Protein AF-A0A660UGT4-F1 (afdb_monomer)

Nearest PDB structures (foldseek):
  7q15-assembly1_A  TM=5.108E-01  e=1.226E-02  Homo sapiens
  2y23-assembly1_A  TM=2.822E-01  e=1.517E-02  Homo sapiens
  5vkj-assembly1_A  TM=3.930E-01  e=9.779E-02  Homo sapiens
  5vl3-assembly4_T  TM=3.510E-01  e=3.327E-01  Homo sapiens
  6bcs-assembly1_A  TM=3.373E-01  e=1.132E+00  Homo sapiens

Foldseek 3Di:
DKKAKDFADKWKKKFFADVPDTPDIDTFDADPVGSMTDDDDDDDPDDTPDMDMDIDGDPPTGDDMDMDDDDDPDDPFAWDWDWAADPVDRQKIKIKIFTPDQPQPWWKFKFKDFQNHTPDGRHTWDADPNRRMTMDIDGHDPPDDQQRMKMFIDTPRDTRDIDGRDD

Radius of gyration: 21.97 Å; Cα contacts (8 Å, |Δi|>4): 340; chains: 1; bounding box: 47×37×64 Å

Secondary structure (DSSP, 8-state):
-EEEEESS-EEEEEEEEETTEEEEEEEEPBPTTT-EEE-----SS---SEEEEEEEE-TTS-S--EEEEE---SS---EEEEEEE-SS-TTEEEEEEEESS--TT---EEEEEETTEEEEEEEEPEEETTTTEEEEEEE--TTS-GGGEEEEEEETTEEEEEEE---

Structure (mmCIF, N/CA/C/O backbone):
data_AF-A0A660UGT4-F1
#
_entry.id   AF-A0A660UGT4-F1
#
loop_
_atom_site.group_PDB
_atom_site.id
_atom_site.type_symbol
_atom_site.label_atom_id
_atom_site.label_alt_id
_atom_site.label_comp_id
_atom_site.label_asym_id
_atom_site.label_entity_id
_atom_site.label_seq_id
_atom_site.pdbx_PDB_ins_code
_atom_site.Cartn_x
_atom_site.Cartn_y
_atom_site.Cartn_z
_atom_site.occupancy
_atom_site.B_iso_or_equiv
_atom_site.auth_seq_id
_atom_site.auth_comp_id
_atom_site.auth_asym_id
_atom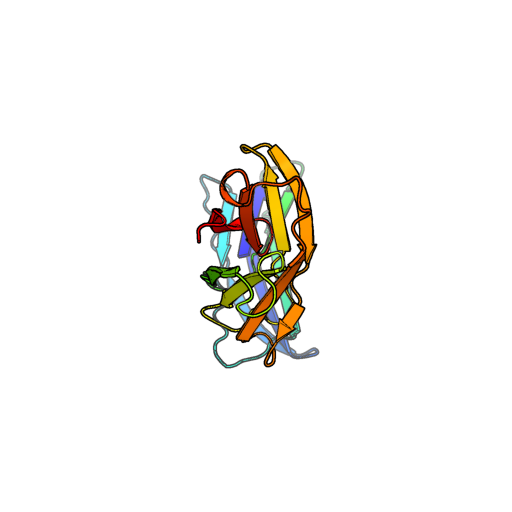_site.auth_atom_id
_atom_site.pdbx_PDB_model_num
ATOM 1 N N . MET A 1 1 ? -6.227 1.771 13.442 1.00 76.19 1 MET A N 1
ATOM 2 C CA . MET A 1 1 ? -6.694 3.141 13.758 1.00 76.19 1 MET A CA 1
ATOM 3 C C . MET A 1 1 ? -5.931 3.663 14.969 1.00 76.19 1 MET A C 1
ATOM 5 O O . MET A 1 1 ? -5.644 2.876 15.869 1.00 76.19 1 MET A O 1
ATOM 9 N N . TRP A 1 2 ? -5.589 4.949 14.995 1.00 82.31 2 TRP A N 1
ATOM 10 C CA . TRP A 1 2 ? -4.985 5.626 16.141 1.00 82.31 2 TRP A CA 1
ATOM 11 C C . TRP A 1 2 ? -5.746 6.904 16.500 1.00 82.31 2 TRP A C 1
ATOM 13 O O . TRP A 1 2 ? -6.346 7.558 15.646 1.00 82.31 2 TRP A O 1
ATOM 23 N N . VAL A 1 3 ? -5.732 7.228 17.788 1.00 83.31 3 VAL A N 1
ATOM 24 C CA . VAL A 1 3 ? -6.349 8.422 18.363 1.00 83.31 3 VAL A CA 1
ATOM 25 C C . VAL A 1 3 ? -5.287 9.130 19.186 1.00 83.31 3 VAL A C 1
ATOM 27 O O . VAL A 1 3 ? -4.641 8.502 20.017 1.00 83.31 3 VAL A O 1
ATOM 30 N N . GLU A 1 4 ? -5.089 10.416 18.940 1.00 87.06 4 GLU A N 1
ATOM 31 C CA . GLU A 1 4 ? -4.234 11.284 19.747 1.00 87.06 4 GLU A CA 1
ATOM 32 C C . GLU A 1 4 ? -5.130 12.247 20.524 1.00 87.06 4 GLU A C 1
ATOM 34 O O . GLU A 1 4 ? -5.957 12.936 19.928 1.00 87.06 4 GLU A O 1
ATOM 39 N N . CYS A 1 5 ? -4.974 12.296 21.841 1.00 83.81 5 CYS A N 1
ATOM 40 C CA . CYS A 1 5 ? -5.714 13.151 22.757 1.00 83.81 5 CYS A CA 1
ATOM 41 C C . CYS A 1 5 ? -4.742 14.102 23.461 1.00 83.81 5 CYS A C 1
ATOM 43 O O . CYS A 1 5 ? -3.697 13.685 23.955 1.00 83.81 5 CYS A O 1
ATOM 45 N N . ARG A 1 6 ? -5.094 15.388 23.536 1.00 83.00 6 ARG A N 1
ATOM 46 C CA . ARG A 1 6 ? -4.320 16.411 24.252 1.00 83.00 6 ARG A CA 1
ATOM 47 C C . ARG A 1 6 ? -5.215 17.193 25.201 1.00 83.00 6 ARG A C 1
ATOM 49 O O . ARG A 1 6 ? -6.366 17.477 24.876 1.00 83.00 6 ARG A O 1
ATOM 56 N N . GLY A 1 7 ? -4.650 17.611 26.333 1.00 72.81 7 GLY A N 1
ATOM 57 C CA . GLY A 1 7 ? -5.326 18.507 27.273 1.00 72.81 7 GLY A CA 1
ATOM 58 C C . GLY A 1 7 ? -6.349 17.818 28.180 1.00 72.81 7 GLY A C 1
ATOM 59 O O . GLY A 1 7 ? -7.427 18.365 28.387 1.00 72.81 7 GLY A O 1
ATOM 60 N N . GLY A 1 8 ? -6.033 16.637 28.722 1.00 73.25 8 GLY A N 1
ATOM 61 C CA . GLY A 1 8 ? -6.830 15.985 29.769 1.00 73.25 8 GLY A CA 1
ATOM 62 C C . GLY A 1 8 ? -6.763 14.459 29.737 1.00 73.25 8 GLY A C 1
ATOM 63 O O . GLY A 1 8 ? -6.286 13.875 28.766 1.00 73.25 8 GLY A O 1
ATOM 64 N N . GLU A 1 9 ? -7.266 13.820 30.797 1.00 80.44 9 GLU A N 1
ATOM 65 C CA . GLU A 1 9 ? -7.534 12.378 30.793 1.00 80.44 9 GLU A CA 1
ATOM 66 C C . GLU A 1 9 ? -8.730 12.099 29.879 1.00 80.44 9 GLU A C 1
ATOM 68 O O . GLU A 1 9 ? -9.819 12.647 30.089 1.00 80.44 9 GLU A O 1
ATOM 73 N N . ALA A 1 10 ? -8.506 11.272 28.858 1.00 85.00 10 ALA A N 1
ATOM 74 C CA . ALA A 1 10 ? -9.514 10.903 27.877 1.00 85.00 10 ALA A CA 1
ATOM 75 C C . ALA A 1 10 ? -9.944 9.438 28.060 1.00 85.00 10 ALA A C 1
ATOM 77 O O . ALA A 1 10 ? -9.097 8.546 28.045 1.00 85.00 10 ALA A O 1
ATOM 78 N N . ASP A 1 11 ? -11.252 9.191 28.175 1.00 89.38 11 ASP A N 1
ATOM 79 C CA . ASP A 1 11 ? -11.848 7.876 27.909 1.00 89.38 11 ASP A CA 1
ATOM 80 C C . ASP A 1 11 ? -12.271 7.847 26.441 1.00 89.38 11 ASP A C 1
ATOM 82 O O . ASP A 1 11 ? -13.082 8.665 26.001 1.00 89.38 11 ASP A O 1
ATOM 86 N N . VAL A 1 12 ? -11.700 6.933 25.662 1.00 91.31 12 VAL A N 1
ATOM 87 C CA . VAL A 1 12 ? -11.975 6.832 24.230 1.00 91.31 12 VAL A CA 1
ATOM 88 C C . VAL A 1 12 ? -12.659 5.508 23.942 1.00 91.31 12 VAL A C 1
ATOM 90 O O . VAL A 1 12 ? -12.108 4.433 24.180 1.00 91.31 12 VAL A O 1
ATOM 93 N N . ARG A 1 13 ? -13.863 5.588 23.375 1.00 92.25 13 ARG A N 1
ATOM 94 C CA . ARG A 1 13 ? -14.646 4.426 22.948 1.00 92.25 13 ARG A CA 1
ATOM 95 C C . ARG A 1 13 ? -14.726 4.345 21.434 1.00 92.25 13 ARG A C 1
ATOM 97 O O . ARG A 1 13 ? -14.646 5.354 20.737 1.00 92.25 13 ARG A O 1
ATOM 104 N N . ILE A 1 14 ? -14.919 3.135 20.928 1.00 90.56 14 ILE A N 1
ATOM 105 C CA . ILE A 1 14 ? -15.273 2.885 19.536 1.00 90.56 14 ILE A CA 1
ATOM 106 C C . ILE A 1 14 ? -16.526 2.022 19.466 1.00 90.56 14 ILE A C 1
ATOM 108 O O . ILE A 1 14 ? -16.591 0.979 20.110 1.00 90.56 14 ILE A O 1
ATOM 112 N N . ALA A 1 15 ? -17.500 2.450 18.668 1.00 90.25 15 ALA A N 1
ATOM 113 C CA . ALA A 1 15 ? -18.680 1.668 18.329 1.00 90.25 15 ALA A CA 1
ATOM 114 C C . ALA A 1 15 ? -18.640 1.259 16.853 1.00 90.25 15 ALA A C 1
ATOM 116 O O . ALA A 1 15 ? -18.332 2.079 15.986 1.00 90.25 15 ALA A O 1
ATOM 117 N N . LEU A 1 16 ? -18.952 -0.005 16.579 1.00 88.62 16 LEU A N 1
ATOM 118 C CA . LEU A 1 16 ? -19.127 -0.548 15.235 1.00 88.62 16 LEU A CA 1
ATOM 119 C C . LEU A 1 16 ? -20.615 -0.705 14.953 1.00 88.62 16 LEU A C 1
ATOM 121 O O . LEU A 1 16 ? -21.354 -1.193 15.809 1.00 88.62 16 LEU A O 1
ATOM 125 N N . PHE A 1 17 ? -21.032 -0.314 13.755 1.00 87.44 17 PHE A N 1
ATOM 126 C CA . PHE A 1 17 ? -22.425 -0.335 13.331 1.00 87.44 17 PHE A CA 1
ATOM 127 C C . PHE A 1 17 ? -22.633 -1.246 12.126 1.00 87.44 17 PHE A C 1
ATOM 129 O O . PHE A 1 17 ? -21.779 -1.307 11.235 1.00 87.44 17 PHE A O 1
ATOM 136 N N . ARG A 1 18 ? -23.801 -1.890 12.096 1.00 85.62 18 ARG A N 1
ATOM 137 C CA . ARG A 1 18 ? -24.389 -2.508 10.908 1.00 85.62 18 ARG A CA 1
ATOM 138 C C . ARG A 1 18 ? -25.778 -1.903 10.698 1.00 85.62 18 ARG A C 1
ATOM 140 O O . ARG A 1 18 ? -26.665 -2.088 11.527 1.00 85.62 18 ARG A O 1
ATOM 147 N N . GLY A 1 19 ? -25.945 -1.112 9.646 1.00 86.19 19 GLY A N 1
ATOM 148 C CA . GLY A 1 19 ? -27.065 -0.189 9.501 1.00 86.19 19 GLY A CA 1
ATOM 149 C C . GLY A 1 19 ? -27.143 0.766 10.695 1.00 86.19 19 GLY A C 1
ATOM 150 O O . GLY A 1 19 ? -26.202 1.510 10.987 1.00 86.19 19 GLY A O 1
ATOM 151 N N . GLU A 1 20 ? -28.269 0.731 11.404 1.00 90.00 20 GLU A N 1
ATOM 152 C CA . GLU A 1 20 ? -28.493 1.525 12.619 1.00 90.00 20 GLU A CA 1
ATOM 153 C C . GLU A 1 20 ? -28.148 0.774 13.914 1.00 90.00 20 GLU A C 1
ATOM 155 O O . GLU A 1 20 ? -28.090 1.382 14.982 1.00 90.00 20 GLU A O 1
ATOM 160 N N . GLU A 1 21 ? -27.869 -0.528 13.835 1.00 90.88 21 GLU A N 1
ATOM 161 C CA . GLU A 1 21 ? -27.591 -1.359 15.002 1.00 90.88 21 GLU A CA 1
ATOM 162 C C . GLU A 1 21 ? -26.120 -1.259 15.424 1.00 90.88 21 GLU A C 1
ATOM 164 O O . GLU A 1 21 ? -25.205 -1.336 14.599 1.00 90.88 21 GLU A O 1
ATOM 169 N N . VAL A 1 22 ? -25.882 -1.123 16.731 1.00 89.81 22 VAL A N 1
ATOM 170 C CA . VAL A 1 22 ? -24.540 -1.210 17.317 1.00 89.81 22 VAL A CA 1
ATOM 171 C C . VAL A 1 22 ? -24.184 -2.679 17.515 1.00 89.81 22 VAL A C 1
ATOM 173 O O . VAL A 1 22 ? -24.736 -3.342 18.387 1.00 89.81 22 VAL A O 1
ATOM 176 N N . VAL A 1 23 ? -23.216 -3.177 16.748 1.00 88.94 23 VAL A N 1
ATOM 177 C CA . VAL A 1 23 ? -22.795 -4.587 16.804 1.00 88.94 23 VAL A CA 1
ATOM 178 C C . VAL A 1 23 ? -21.628 -4.831 17.760 1.00 88.94 23 VAL A C 1
ATOM 180 O O . VAL A 1 23 ? -21.376 -5.964 18.159 1.00 88.94 23 VAL A O 1
ATOM 183 N N . SER A 1 24 ? -20.880 -3.786 18.123 1.00 86.75 24 SER A N 1
ATOM 184 C CA . SER A 1 24 ? -19.770 -3.892 19.073 1.00 86.75 24 SER A CA 1
ATOM 185 C C . SER A 1 24 ? -19.417 -2.533 19.658 1.00 86.75 24 SER A C 1
ATOM 187 O O . SER A 1 24 ? -19.369 -1.540 18.934 1.00 86.75 24 SER A O 1
ATOM 189 N N . VAL A 1 25 ? -19.067 -2.506 20.945 1.00 88.81 25 VAL A N 1
ATOM 190 C CA . VAL A 1 25 ? -18.474 -1.342 21.616 1.00 88.81 25 VAL A CA 1
ATOM 191 C C . VAL A 1 25 ? -17.184 -1.770 22.305 1.00 88.81 25 VAL A C 1
ATOM 193 O O . VAL A 1 25 ? -17.166 -2.743 23.054 1.00 88.81 25 VAL A O 1
ATOM 196 N N . GLY A 1 26 ? -16.102 -1.042 22.048 1.00 88.62 26 GLY A N 1
ATOM 197 C CA . GLY A 1 26 ? -14.786 -1.290 22.626 1.00 88.62 26 GLY A CA 1
ATOM 198 C C . GLY A 1 26 ? -14.157 -0.028 23.204 1.00 88.62 26 GLY A C 1
ATOM 199 O O . GLY A 1 26 ? -14.580 1.093 22.916 1.00 88.62 26 GLY A O 1
ATOM 200 N N . SER A 1 27 ? -13.120 -0.222 24.011 1.00 90.19 27 SER A N 1
ATOM 201 C CA . SER A 1 27 ? -12.308 0.860 24.573 1.00 90.19 27 SER A CA 1
ATOM 202 C C . SER A 1 27 ? -10.980 0.967 23.830 1.00 90.19 27 SER A C 1
ATOM 204 O O . SER A 1 27 ? -10.378 -0.051 23.487 1.00 90.19 27 SER A O 1
ATOM 206 N N . ILE A 1 28 ? -10.505 2.192 23.608 1.00 88.62 28 ILE A N 1
ATOM 207 C CA . ILE A 1 28 ? -9.168 2.472 23.084 1.00 88.62 28 ILE A CA 1
ATOM 208 C C . ILE A 1 28 ? -8.320 2.980 24.253 1.00 88.62 28 ILE A C 1
ATOM 210 O O . ILE A 1 28 ? -8.523 4.113 24.689 1.00 88.62 28 ILE A O 1
ATOM 214 N N . PRO A 1 29 ? -7.384 2.173 24.783 1.00 87.75 29 PRO A N 1
ATOM 215 C CA . PRO A 1 29 ? -6.523 2.626 25.865 1.00 87.75 29 PRO A CA 1
ATOM 216 C C . PRO A 1 29 ? -5.617 3.754 25.363 1.00 87.75 29 PRO A C 1
ATOM 218 O O . PRO A 1 29 ? -4.932 3.600 24.348 1.00 87.75 29 PRO A O 1
ATOM 221 N N . ILE A 1 30 ? -5.626 4.886 26.069 1.00 86.31 30 ILE A N 1
ATOM 222 C CA . ILE A 1 30 ? -4.773 6.041 25.780 1.00 86.31 30 ILE A CA 1
ATOM 223 C C . ILE A 1 30 ? -3.530 5.974 26.664 1.00 86.31 30 ILE A C 1
ATOM 225 O O . ILE A 1 30 ? -3.635 5.831 27.881 1.00 86.31 30 ILE A O 1
ATOM 229 N N . SER A 1 31 ? -2.347 6.093 26.061 1.00 82.25 31 SER A N 1
ATOM 230 C CA . SER A 1 31 ? -1.100 6.241 26.813 1.00 82.25 31 SER A CA 1
ATOM 231 C C . SER A 1 31 ? -1.121 7.566 27.589 1.00 82.25 31 SER A C 1
ATOM 233 O O . SER A 1 31 ? -1.257 8.618 26.961 1.00 82.25 31 SER A O 1
ATOM 235 N N . PRO A 1 32 ? -0.942 7.556 28.923 1.00 77.31 32 PRO A N 1
ATOM 236 C CA . PRO A 1 32 ? -0.876 8.785 29.712 1.00 77.31 32 PRO A CA 1
ATOM 237 C C . PRO A 1 32 ? 0.369 9.627 29.388 1.00 77.31 32 PRO A C 1
ATOM 239 O O . PRO A 1 32 ? 0.335 10.844 29.531 1.00 77.31 32 PRO A O 1
ATOM 242 N N . GLU A 1 33 ? 1.452 8.998 28.920 1.00 77.81 33 GLU A N 1
ATOM 243 C CA . GLU A 1 33 ? 2.708 9.671 28.563 1.00 77.81 33 GLU A CA 1
ATOM 244 C C . GLU A 1 33 ? 2.626 10.403 27.219 1.00 77.81 33 GLU A C 1
ATOM 246 O O . GLU A 1 33 ? 3.118 11.519 27.083 1.00 77.81 33 GLU A O 1
ATOM 251 N N . THR A 1 34 ? 2.010 9.775 26.212 1.00 80.75 34 THR A N 1
ATOM 252 C CA . THR A 1 34 ? 2.007 10.298 24.832 1.00 80.75 34 THR A CA 1
ATOM 253 C C . THR A 1 34 ? 0.664 10.877 24.400 1.00 80.75 34 THR A C 1
ATOM 255 O O . THR A 1 34 ? 0.593 11.559 23.381 1.00 80.75 34 THR A O 1
ATOM 258 N N . GLY A 1 35 ? -0.416 10.584 25.127 1.00 83.00 35 GLY A N 1
ATOM 259 C CA . GLY A 1 35 ? -1.780 10.905 24.711 1.00 83.00 35 GLY A CA 1
ATOM 260 C C . GLY A 1 35 ? -2.275 10.067 23.528 1.00 83.00 35 GLY A C 1
ATOM 261 O O . GLY A 1 35 ? -3.336 10.358 22.983 1.00 83.00 35 GLY A O 1
ATOM 262 N N . VAL A 1 36 ? -1.536 9.035 23.102 1.00 83.19 36 VAL A N 1
ATOM 263 C CA . VAL A 1 36 ? -1.873 8.222 21.926 1.00 83.19 36 VAL A CA 1
ATOM 264 C C . VAL A 1 36 ? -2.479 6.883 22.338 1.00 83.19 36 VAL A C 1
ATOM 266 O O . VAL A 1 36 ? -1.932 6.169 23.177 1.00 83.19 36 VAL A O 1
ATOM 269 N N . GLY A 1 37 ? -3.584 6.511 21.698 1.00 83.44 37 GLY A N 1
ATOM 270 C CA . GLY A 1 37 ? -4.186 5.185 21.768 1.00 83.44 37 GLY A CA 1
ATOM 271 C C . GLY A 1 37 ? -4.300 4.531 20.401 1.00 83.44 37 GLY A C 1
ATOM 272 O O . GLY A 1 37 ? -4.412 5.197 19.367 1.00 83.44 37 GLY A O 1
ATOM 273 N N . ARG A 1 38 ? -4.262 3.199 20.381 1.00 82.00 38 ARG A N 1
ATOM 274 C CA . ARG A 1 38 ? -4.348 2.403 19.153 1.00 82.00 38 ARG A CA 1
ATOM 275 C C . ARG A 1 38 ? -5.398 1.318 19.306 1.00 82.00 38 ARG A C 1
ATOM 277 O O . ARG A 1 38 ? -5.466 0.653 20.333 1.00 82.00 38 ARG A O 1
ATOM 284 N N . ALA A 1 39 ? -6.181 1.125 18.251 1.00 77.56 39 ALA A N 1
ATOM 285 C CA . ALA A 1 39 ? -7.132 0.032 18.153 1.00 77.56 39 ALA A CA 1
ATOM 286 C C . ALA A 1 39 ? -7.028 -0.641 16.785 1.00 77.56 39 ALA A C 1
ATOM 288 O O . ALA A 1 39 ? -6.953 0.014 15.734 1.00 77.56 39 ALA A O 1
ATOM 289 N N . VAL A 1 40 ? -7.034 -1.971 16.826 1.00 71.69 40 VAL A N 1
ATOM 290 C CA . VAL A 1 40 ? -7.137 -2.829 15.650 1.00 71.69 40 VAL A CA 1
ATOM 291 C C . VAL A 1 40 ? -8.560 -3.357 15.610 1.00 71.69 40 VAL A C 1
ATOM 293 O O . VAL A 1 40 ? -8.980 -4.089 16.503 1.00 71.69 40 VAL A O 1
ATOM 296 N N . LEU A 1 41 ? -9.296 -2.977 14.572 1.00 70.62 41 LEU A N 1
ATOM 297 C CA . LEU A 1 41 ? -10.616 -3.528 14.306 1.00 70.62 41 LEU A CA 1
ATOM 298 C C . LEU A 1 41 ? -10.427 -4.873 13.613 1.00 70.62 41 LEU A C 1
ATOM 300 O O . LEU A 1 41 ? -10.132 -4.935 12.423 1.00 70.62 41 LEU A O 1
ATOM 304 N N . ARG A 1 42 ? -10.511 -5.954 14.390 1.00 57.03 42 ARG A N 1
ATOM 305 C CA . ARG A 1 42 ? -10.411 -7.320 13.875 1.00 57.03 42 ARG A CA 1
ATOM 306 C C . ARG A 1 42 ? -11.793 -7.757 13.395 1.00 57.03 42 ARG A C 1
ATOM 308 O O . ARG A 1 42 ? -12.602 -8.199 14.199 1.00 57.03 42 ARG A O 1
ATOM 315 N N . GLY A 1 43 ? -12.057 -7.605 12.103 1.00 54.53 43 GLY A N 1
ATOM 316 C CA . GLY A 1 43 ? -13.259 -8.123 11.450 1.00 54.53 43 GLY A CA 1
ATOM 317 C C . GLY A 1 43 ? -12.874 -9.099 10.348 1.00 54.53 43 GLY A C 1
ATOM 318 O O . GLY A 1 43 ? -12.840 -8.719 9.184 1.00 54.53 43 GLY A O 1
ATOM 319 N N . PHE A 1 44 ? -12.530 -10.341 10.697 1.00 40.47 44 PHE A N 1
ATOM 320 C CA . PHE A 1 44 ? -12.474 -11.406 9.694 1.00 40.47 44 PHE A CA 1
ATOM 321 C C . PHE A 1 44 ? -13.870 -12.027 9.601 1.00 40.47 44 PHE A C 1
ATOM 323 O O . PHE A 1 44 ? -14.346 -12.605 10.574 1.00 40.47 44 PHE A O 1
ATOM 330 N N . GLY A 1 45 ? -14.536 -11.873 8.453 1.00 46.06 45 GLY A N 1
ATOM 331 C CA . GLY A 1 45 ? -15.844 -12.485 8.184 1.00 46.06 45 GLY A CA 1
ATOM 332 C C . GLY A 1 45 ? -17.081 -11.684 8.613 1.00 46.06 45 GLY A C 1
ATOM 333 O O . GLY A 1 45 ? -18.189 -12.202 8.503 1.00 46.06 45 GLY A O 1
ATOM 334 N N . SER A 1 46 ? -16.936 -10.438 9.071 1.00 55.28 46 SER A N 1
ATOM 335 C CA . SER A 1 46 ? -18.067 -9.570 9.422 1.00 55.28 46 SER A CA 1
ATOM 336 C C . SER A 1 46 ? -17.912 -8.177 8.816 1.00 55.28 46 SER A C 1
ATOM 338 O O . SER A 1 46 ? -17.044 -7.403 9.214 1.00 55.28 46 SER A O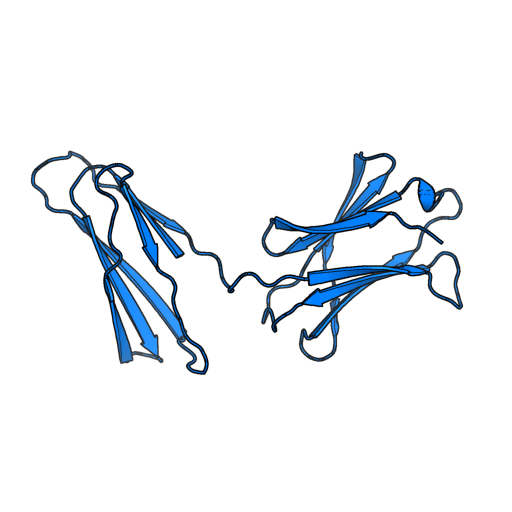 1
ATOM 340 N N . GLU A 1 47 ? -18.784 -7.856 7.858 1.00 63.97 47 GLU A N 1
ATOM 341 C CA . GLU A 1 47 ? -18.926 -6.500 7.329 1.00 63.97 47 GLU A CA 1
ATOM 342 C C . GLU A 1 47 ? -19.543 -5.592 8.405 1.00 63.97 47 GLU A C 1
ATOM 344 O O . GLU A 1 47 ? -20.512 -5.960 9.091 1.00 63.97 47 GLU A O 1
ATOM 349 N N . VAL A 1 48 ? -18.921 -4.424 8.577 1.00 74.69 48 VAL A N 1
ATOM 350 C CA . VAL A 1 48 ? -19.383 -3.313 9.412 1.00 74.69 48 VAL A CA 1
ATOM 351 C C . VAL A 1 48 ? -19.450 -2.075 8.528 1.00 74.69 48 VAL A C 1
ATOM 353 O O . VAL A 1 48 ? -18.495 -1.774 7.816 1.00 74.69 48 VAL A O 1
ATOM 356 N N . ASP A 1 49 ? -20.566 -1.356 8.577 1.00 76.94 49 ASP A N 1
ATOM 357 C CA . ASP A 1 49 ? -20.816 -0.222 7.679 1.00 76.94 49 ASP A CA 1
ATOM 358 C C . ASP A 1 49 ? -20.115 1.048 8.163 1.00 76.94 49 ASP A C 1
ATOM 360 O O . ASP A 1 49 ? -19.749 1.929 7.385 1.00 76.94 49 ASP A O 1
ATOM 364 N N . ARG A 1 50 ? -19.948 1.171 9.485 1.00 83.12 50 ARG A N 1
ATOM 365 C CA . ARG A 1 50 ? -19.435 2.386 10.119 1.00 83.12 50 ARG A CA 1
ATOM 366 C C . ARG A 1 50 ? -18.743 2.083 11.441 1.00 83.12 50 ARG A C 1
ATOM 368 O O . ARG A 1 50 ? -19.244 1.319 12.262 1.00 83.12 50 ARG A O 1
ATOM 375 N N . ALA A 1 51 ? -17.627 2.766 11.677 1.00 84.94 51 ALA A N 1
ATOM 376 C CA . ALA A 1 51 ? -16.959 2.841 12.970 1.00 84.94 51 ALA A CA 1
ATOM 377 C C . ALA A 1 51 ? -17.005 4.284 13.490 1.00 84.94 51 ALA A C 1
ATOM 379 O O . ALA A 1 51 ? -16.606 5.209 12.784 1.00 84.94 51 ALA A O 1
ATOM 380 N N . VAL A 1 52 ? -17.481 4.485 14.719 1.00 88.12 52 VAL A N 1
ATOM 381 C CA . VAL A 1 52 ? -17.567 5.803 15.365 1.00 88.12 52 VAL A CA 1
ATOM 382 C C . VAL A 1 52 ? -16.630 5.832 16.564 1.00 88.12 52 VAL A C 1
ATOM 384 O O . VAL A 1 52 ? -16.776 5.029 17.484 1.00 88.12 52 VAL A O 1
ATOM 387 N N . VAL A 1 53 ? -15.674 6.761 16.556 1.00 89.62 53 VAL A N 1
ATOM 388 C CA . VAL A 1 53 ? -14.764 7.014 17.681 1.00 89.62 53 VAL A CA 1
ATOM 389 C C . VAL A 1 53 ? -15.334 8.136 18.539 1.00 89.62 53 VAL A C 1
ATOM 391 O O . VAL A 1 53 ? -15.675 9.195 18.022 1.00 89.62 53 VAL A O 1
ATOM 394 N N . MET A 1 54 ? -15.417 7.906 19.847 1.00 91.38 54 MET A N 1
ATOM 395 C CA . MET A 1 54 ? -16.033 8.807 20.820 1.00 91.38 54 MET A CA 1
ATOM 396 C C . MET A 1 54 ? -15.033 9.121 21.939 1.00 91.38 54 MET A C 1
ATOM 398 O O . MET A 1 54 ? -14.937 8.361 22.906 1.00 91.38 54 MET A O 1
ATOM 402 N N . PRO A 1 55 ? -14.252 10.205 21.812 1.00 88.31 55 PRO A N 1
ATOM 403 C CA . PRO A 1 55 ? -13.402 10.701 22.886 1.00 88.31 55 PRO A CA 1
ATOM 404 C C . PRO A 1 55 ? -14.232 11.480 23.911 1.00 88.31 55 PRO A C 1
ATOM 406 O O . PRO A 1 55 ? -14.970 12.396 23.550 1.00 88.31 55 PRO A O 1
ATOM 409 N N . SER A 1 56 ? -14.073 11.153 25.188 1.00 88.25 56 SER A N 1
ATOM 410 C CA . SER A 1 56 ? -14.665 11.860 26.323 1.00 88.25 56 SER A CA 1
ATOM 411 C C . SER A 1 56 ? -13.556 12.340 27.251 1.00 88.25 56 SER A C 1
ATOM 413 O O . SER A 1 56 ? -12.670 11.567 27.597 1.00 88.25 56 SER A O 1
ATOM 415 N N . PHE A 1 57 ? -13.586 13.609 27.655 1.00 84.75 57 PHE A N 1
ATOM 416 C CA . PHE A 1 57 ? -12.545 14.214 28.489 1.00 84.75 57 PHE A CA 1
ATOM 417 C C . PHE A 1 57 ? -13.086 14.535 29.877 1.00 84.75 57 PHE A C 1
ATOM 419 O O . PHE A 1 57 ? -14.162 15.125 30.005 1.00 84.75 57 PHE A O 1
ATOM 426 N N . SER A 1 58 ? -12.320 14.223 30.923 1.00 73.94 58 SER A N 1
ATOM 427 C CA . SER A 1 58 ? -12.653 14.708 32.262 1.00 73.94 58 SER A CA 1
ATOM 428 C C . SER A 1 58 ? -12.328 16.208 32.358 1.00 73.94 58 SER A C 1
ATOM 430 O O . SER A 1 58 ? -11.214 16.659 32.089 1.00 73.94 58 SER A O 1
ATOM 432 N N . SER A 1 59 ? -13.318 17.024 32.725 1.00 59.94 59 SER A N 1
ATOM 433 C CA . SER A 1 59 ? -13.274 18.499 32.665 1.00 59.94 59 SER A CA 1
ATOM 434 C C . SER A 1 59 ? -12.308 19.171 33.653 1.00 59.94 59 SER A C 1
ATOM 436 O O . SER A 1 59 ? -12.302 20.392 33.787 1.00 59.94 59 SER A O 1
ATOM 438 N N . LYS A 1 60 ? -11.487 18.405 34.380 1.00 60.53 60 LYS A N 1
ATOM 439 C CA . LYS A 1 60 ? -10.827 18.900 35.592 1.00 60.53 60 LYS A CA 1
ATOM 440 C C . LYS A 1 60 ? -9.513 19.653 35.370 1.00 60.53 60 LYS A C 1
ATOM 442 O O . LYS A 1 60 ? -9.049 20.260 36.331 1.00 60.53 60 LYS A O 1
ATOM 447 N N . ARG A 1 61 ? -8.874 19.625 34.187 1.00 55.00 61 ARG A N 1
ATOM 448 C CA . ARG A 1 61 ? -7.458 20.067 34.095 1.00 55.00 61 ARG A CA 1
ATOM 449 C C . ARG A 1 61 ? -6.953 20.763 32.826 1.00 55.00 61 ARG A C 1
ATOM 451 O O . ARG A 1 61 ? -5.749 21.003 32.751 1.00 55.00 61 ARG A O 1
ATOM 458 N N . SER A 1 62 ? -7.769 21.138 31.839 1.00 56.34 62 SER A N 1
ATOM 459 C CA . SER A 1 62 ? -7.196 21.850 30.681 1.00 56.34 62 SER A CA 1
ATOM 460 C C . SER A 1 62 ? -8.172 22.728 29.906 1.00 56.34 62 SER A C 1
ATOM 462 O O . SER A 1 62 ? -9.329 22.345 29.748 1.00 56.34 62 SER A O 1
ATOM 464 N N . PRO A 1 63 ? -7.729 23.898 29.397 1.00 59.69 63 PRO A N 1
ATOM 465 C CA . PRO A 1 63 ? -8.654 24.915 28.903 1.00 59.69 63 PRO A CA 1
ATOM 466 C C . PRO A 1 63 ? -9.344 24.532 27.593 1.00 59.69 63 PRO A C 1
ATOM 468 O O . PRO A 1 63 ? -10.396 25.089 27.294 1.00 59.69 63 PRO A O 1
ATOM 471 N N . ARG A 1 64 ? -8.760 23.623 26.795 1.00 74.44 64 ARG A N 1
ATOM 472 C CA . ARG A 1 64 ? -9.305 23.163 25.507 1.00 74.44 64 ARG A CA 1
ATOM 473 C C . ARG A 1 64 ? -8.792 21.755 25.183 1.00 74.44 64 ARG A C 1
ATOM 475 O O . ARG A 1 64 ? -7.703 21.641 24.617 1.00 74.44 64 ARG A O 1
ATOM 482 N N . PRO A 1 65 ? -9.518 20.686 25.548 1.00 81.38 65 PRO A N 1
ATOM 483 C CA . PRO A 1 65 ? -9.168 19.357 25.076 1.00 81.38 65 PRO A CA 1
ATOM 484 C C . PRO A 1 65 ? -9.268 19.311 23.549 1.00 81.38 65 PRO A C 1
ATOM 486 O O . PRO A 1 65 ? -10.133 19.945 22.943 1.00 81.38 65 PRO A O 1
ATOM 489 N N . SER A 1 66 ? -8.368 18.566 22.920 1.00 84.56 66 SER A N 1
ATOM 490 C CA . SER A 1 66 ? -8.419 18.312 21.481 1.00 84.56 66 SER A CA 1
ATOM 491 C C . SER A 1 66 ? -8.089 16.858 21.202 1.00 84.56 66 SER A C 1
ATOM 493 O O . SER A 1 66 ? -7.378 16.207 21.972 1.00 84.56 66 SER A O 1
ATOM 495 N N . T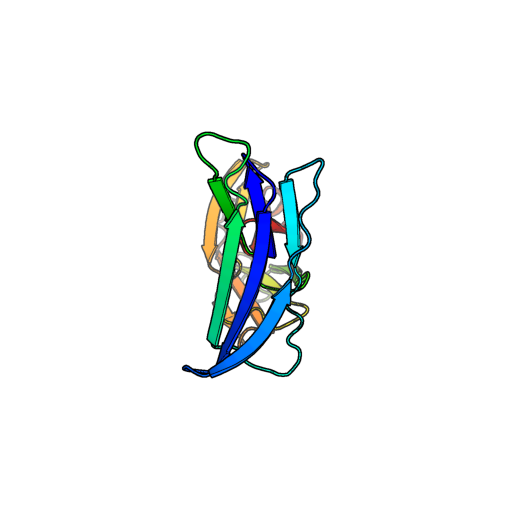YR A 1 67 ? -8.622 16.347 20.099 1.00 87.00 67 TYR A N 1
ATOM 496 C CA . TYR A 1 67 ? -8.297 15.014 19.632 1.00 87.00 67 TYR A CA 1
ATOM 497 C C . TYR A 1 67 ? -8.086 14.996 18.124 1.00 87.00 67 TYR A C 1
ATOM 499 O O . TYR A 1 67 ? -8.643 15.810 17.385 1.00 87.00 67 TYR A O 1
ATOM 507 N N . ARG A 1 68 ? -7.293 14.030 17.671 1.00 86.50 68 ARG A N 1
ATOM 508 C CA . ARG A 1 68 ? -7.116 13.688 16.265 1.00 86.50 68 ARG A CA 1
ATOM 509 C C . ARG A 1 68 ? -7.339 12.195 16.106 1.00 86.50 68 ARG A C 1
ATOM 511 O O . ARG A 1 68 ? -6.680 11.397 16.765 1.00 86.50 68 ARG A O 1
ATOM 518 N N . VAL A 1 69 ? -8.262 11.823 15.225 1.00 81.62 69 VAL A N 1
ATOM 519 C CA . VAL A 1 69 ? -8.452 10.430 14.810 1.00 81.62 69 VAL A CA 1
ATOM 520 C C . VAL A 1 69 ? -7.784 10.244 13.464 1.00 81.62 69 VAL A C 1
ATOM 522 O O . VAL A 1 69 ? -7.889 11.084 12.572 1.00 81.62 69 VAL A O 1
ATOM 525 N N . SER A 1 70 ? -7.094 9.130 13.307 1.00 77.00 70 SER A N 1
ATOM 526 C CA . SER A 1 70 ? -6.542 8.723 12.027 1.00 77.00 70 SER A CA 1
ATOM 527 C C . SER A 1 70 ? -6.664 7.216 11.900 1.00 77.00 70 SER A C 1
ATOM 529 O O . SER A 1 70 ? -6.546 6.460 12.866 1.00 77.00 70 SER A O 1
ATOM 531 N N . TYR A 1 71 ? -6.941 6.753 10.696 1.00 67.06 71 TYR A N 1
ATOM 532 C CA . TYR A 1 71 ? -7.120 5.342 10.426 1.00 67.06 71 TYR A CA 1
ATOM 533 C C . TYR A 1 71 ? -6.253 4.935 9.245 1.00 67.06 71 TYR A C 1
ATOM 535 O O . TYR A 1 71 ? -5.973 5.721 8.348 1.00 67.06 71 TYR A O 1
ATOM 543 N N . ARG A 1 72 ? -5.825 3.677 9.284 1.00 61.91 72 ARG A N 1
ATOM 544 C CA . ARG A 1 72 ? -5.215 2.971 8.166 1.00 61.91 72 ARG A CA 1
ATOM 545 C C . ARG A 1 72 ? -6.075 1.736 7.965 1.00 61.91 72 ARG A C 1
ATOM 547 O O . ARG A 1 72 ? -6.305 1.007 8.936 1.00 61.91 72 ARG A O 1
ATOM 554 N N . PHE A 1 73 ? -6.630 1.593 6.769 1.00 55.03 73 PHE A N 1
ATOM 555 C CA . PHE A 1 73 ? -7.366 0.400 6.375 1.00 55.03 73 PHE A CA 1
ATOM 556 C C . PHE A 1 73 ? -6.373 -0.699 5.983 1.00 55.03 73 PHE A C 1
ATOM 558 O O . PHE A 1 73 ? -5.325 -0.411 5.407 1.00 55.03 73 PHE A O 1
ATOM 565 N N . GLY A 1 74 ? -6.709 -1.942 6.338 1.00 52.91 74 GLY A N 1
ATOM 566 C CA . GLY A 1 74 ? -5.904 -3.134 6.072 1.00 52.91 74 GLY A CA 1
ATOM 567 C C . GLY A 1 74 ? -4.995 -3.548 7.233 1.00 52.91 74 GLY A C 1
ATOM 568 O O . GLY A 1 74 ? -4.386 -2.718 7.910 1.00 52.91 74 GLY A O 1
ATOM 569 N N . GLY A 1 75 ? -4.856 -4.866 7.427 1.00 57.81 75 GLY A N 1
ATOM 570 C CA . GLY A 1 75 ? -3.571 -5.407 7.878 1.00 57.81 75 GLY A CA 1
ATOM 571 C C . GLY A 1 75 ? -2.469 -4.992 6.896 1.00 57.81 75 GLY A C 1
ATOM 572 O O . GLY A 1 75 ? -2.745 -4.329 5.898 1.00 57.81 75 GLY A O 1
ATOM 573 N N . GLU A 1 76 ? -1.218 -5.343 7.160 1.00 64.19 76 GLU A N 1
ATOM 574 C CA . GLU A 1 76 ? -0.138 -5.052 6.216 1.00 64.19 76 GLU A CA 1
ATOM 575 C C . GLU A 1 76 ? -0.382 -5.827 4.906 1.00 64.19 76 GLU A C 1
ATOM 577 O O . GLU A 1 76 ? -0.027 -6.996 4.783 1.00 64.19 76 GLU A O 1
ATOM 582 N N . ILE A 1 77 ? -1.084 -5.205 3.949 1.00 73.81 77 ILE A N 1
ATOM 583 C CA . ILE A 1 77 ? -1.232 -5.723 2.59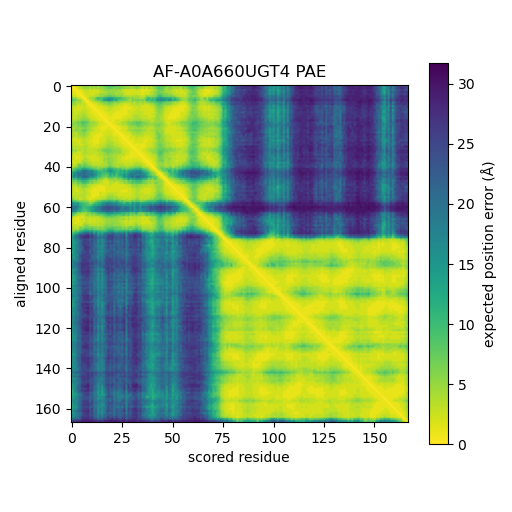1 1.00 73.81 77 ILE A CA 1
ATOM 584 C C . ILE A 1 77 ? 0.120 -5.493 1.935 1.00 73.81 77 ILE A C 1
ATOM 586 O O . ILE A 1 77 ? 0.421 -4.407 1.440 1.00 73.81 77 ILE A O 1
ATOM 590 N N . SER A 1 78 ? 0.957 -6.517 2.004 1.00 86.44 78 SER A N 1
ATOM 591 C CA . SER A 1 78 ? 2.151 -6.607 1.182 1.00 86.44 78 SER A CA 1
ATOM 592 C C . SER A 1 78 ? 1.767 -6.794 -0.283 1.00 86.44 78 SER A C 1
ATOM 594 O O . SER A 1 78 ? 0.727 -7.378 -0.607 1.00 86.44 78 SER A O 1
ATOM 596 N N . PHE A 1 79 ? 2.623 -6.298 -1.168 1.00 92.19 79 PHE A N 1
ATOM 597 C CA . PHE A 1 79 ? 2.492 -6.482 -2.603 1.00 92.19 79 PHE A CA 1
ATOM 598 C C . PHE A 1 79 ? 3.740 -7.176 -3.133 1.00 92.19 79 PHE A C 1
ATOM 600 O O . PHE A 1 79 ? 4.859 -6.754 -2.853 1.00 92.19 79 PHE A O 1
ATOM 607 N N . GLU A 1 80 ? 3.545 -8.205 -3.946 1.00 96.50 80 GLU A N 1
ATOM 608 C CA . GLU A 1 80 ? 4.577 -8.652 -4.874 1.00 96.50 80 GLU A CA 1
ATOM 609 C C . GLU A 1 80 ? 4.485 -7.785 -6.128 1.00 96.50 80 GLU A C 1
ATOM 611 O O . GLU A 1 80 ? 3.413 -7.644 -6.721 1.00 96.50 80 GLU A O 1
ATOM 616 N N . THR A 1 81 ? 5.593 -7.157 -6.512 1.00 97.12 81 THR A N 1
ATOM 617 C CA . THR A 1 81 ? 5.621 -6.182 -7.606 1.00 97.12 81 THR A CA 1
ATOM 618 C C . THR A 1 81 ? 6.733 -6.505 -8.592 1.00 97.12 81 THR A C 1
ATOM 620 O O . THR A 1 81 ? 7.790 -7.003 -8.208 1.00 97.12 81 THR A O 1
ATOM 623 N N . ALA A 1 82 ? 6.492 -6.238 -9.874 1.00 96.44 82 ALA A N 1
ATOM 624 C CA . ALA A 1 82 ? 7.485 -6.416 -10.928 1.00 96.44 82 ALA A CA 1
ATOM 625 C C . ALA A 1 82 ? 7.191 -5.494 -12.115 1.00 96.44 82 ALA A C 1
ATOM 627 O O . ALA A 1 82 ? 6.034 -5.169 -12.377 1.00 96.44 82 ALA A O 1
ATOM 628 N N . ALA A 1 83 ? 8.230 -5.135 -12.869 1.00 95.25 83 ALA A N 1
ATOM 629 C CA . ALA A 1 83 ? 8.096 -4.577 -14.211 1.00 95.25 83 ALA A CA 1
ATOM 630 C C . ALA A 1 83 ? 8.533 -5.633 -15.226 1.00 95.25 83 ALA A C 1
ATOM 632 O O . ALA A 1 83 ? 9.659 -6.120 -15.168 1.00 95.25 83 ALA A O 1
ATOM 633 N N . ILE A 1 84 ? 7.642 -5.988 -16.145 1.00 93.38 84 ILE A N 1
ATOM 634 C CA . ILE A 1 84 ? 7.838 -7.080 -17.096 1.00 93.38 84 ILE A CA 1
ATOM 635 C C . ILE A 1 84 ? 7.821 -6.496 -18.513 1.00 93.38 84 ILE A C 1
ATOM 637 O O . ILE A 1 84 ? 6.894 -5.751 -18.851 1.00 93.38 84 ILE A O 1
ATOM 641 N N . PRO A 1 85 ? 8.815 -6.799 -19.365 1.00 91.88 85 PRO A N 1
ATOM 642 C CA . PRO A 1 85 ? 8.782 -6.366 -20.753 1.00 91.88 85 PRO A CA 1
ATOM 643 C C . PRO A 1 85 ? 7.706 -7.140 -21.520 1.00 91.88 85 PRO A C 1
ATOM 645 O O . PRO A 1 85 ? 7.543 -8.350 -21.350 1.00 91.88 85 PRO A O 1
ATOM 648 N N . ASN A 1 86 ? 6.987 -6.464 -22.414 1.00 89.06 86 ASN A N 1
ATOM 649 C CA . ASN A 1 86 ? 6.053 -7.134 -23.305 1.00 89.06 86 ASN A CA 1
A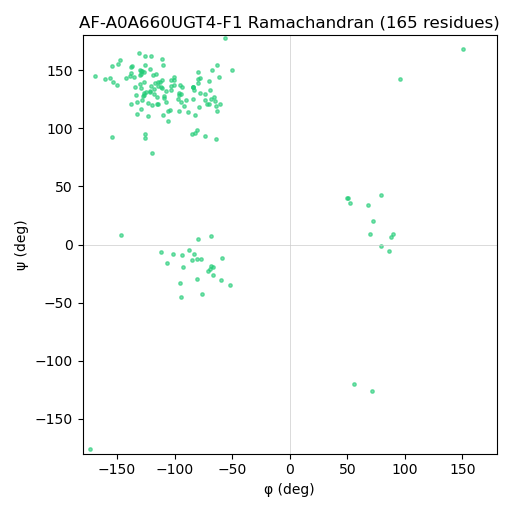TOM 650 C C . ASN A 1 86 ? 6.840 -8.000 -24.314 1.00 89.06 86 ASN A C 1
ATOM 652 O O . ASN A 1 86 ? 7.705 -7.474 -25.024 1.00 89.06 86 ASN A O 1
ATOM 656 N N . PRO A 1 87 ? 6.543 -9.310 -24.421 1.00 85.38 87 PRO A N 1
ATOM 657 C CA . PRO A 1 87 ? 7.315 -10.226 -25.262 1.00 85.38 87 PRO A CA 1
ATOM 658 C C . PRO A 1 87 ? 7.134 -9.975 -26.767 1.00 85.38 87 PRO A C 1
ATOM 660 O O . PRO A 1 87 ? 7.985 -10.373 -27.558 1.00 85.38 87 PRO A O 1
ATOM 663 N N . LEU A 1 88 ? 6.043 -9.319 -27.173 1.00 87.94 88 LEU A N 1
ATOM 664 C CA . LEU A 1 88 ? 5.733 -8.999 -28.570 1.00 87.94 88 LEU A CA 1
ATOM 665 C C . LEU A 1 88 ? 6.191 -7.590 -28.955 1.00 87.94 88 LEU A C 1
ATOM 667 O O . LEU A 1 88 ? 6.586 -7.350 -30.095 1.00 87.94 88 LEU A O 1
ATOM 671 N N . HIS A 1 89 ? 6.151 -6.655 -28.005 1.00 85.75 89 HIS A N 1
ATOM 672 C CA . HIS A 1 89 ? 6.487 -5.257 -28.238 1.00 85.75 89 HIS A CA 1
ATOM 673 C C . HIS A 1 89 ? 7.568 -4.788 -27.256 1.00 85.75 89 HIS A C 1
ATOM 675 O O . HIS A 1 89 ? 7.238 -4.310 -26.176 1.00 85.75 89 HIS A O 1
ATOM 681 N N . PRO A 1 90 ? 8.859 -4.819 -27.640 1.00 81.88 90 PRO A N 1
ATOM 682 C CA . PRO A 1 90 ? 9.994 -4.576 -26.739 1.00 81.88 90 PRO A CA 1
ATOM 683 C C . PRO A 1 90 ? 10.039 -3.216 -26.024 1.00 81.88 90 PRO A C 1
ATOM 685 O O . PRO A 1 90 ? 10.881 -3.006 -25.153 1.00 81.88 90 PRO A O 1
ATOM 688 N N . ARG A 1 91 ? 9.196 -2.271 -26.450 1.00 87.88 91 ARG A N 1
ATOM 689 C CA . ARG A 1 91 ? 9.058 -0.923 -25.882 1.00 87.88 91 ARG A CA 1
ATOM 690 C C . ARG A 1 91 ? 7.852 -0.779 -24.961 1.00 87.88 91 ARG A C 1
ATOM 692 O O . ARG A 1 91 ? 7.727 0.242 -24.298 1.00 87.88 91 ARG A O 1
ATOM 699 N N . TYR A 1 92 ? 6.987 -1.783 -24.908 1.00 93.00 92 TYR A N 1
ATOM 700 C CA . TYR A 1 92 ? 5.901 -1.834 -23.950 1.00 93.00 92 TYR A CA 1
ATOM 701 C C . TYR A 1 92 ? 6.349 -2.612 -22.726 1.00 93.00 92 TYR A C 1
ATOM 703 O O . TYR A 1 92 ? 6.959 -3.674 -22.835 1.00 93.00 92 TYR A O 1
ATOM 711 N N . TRP A 1 93 ? 6.026 -2.072 -21.565 1.00 94.12 93 TRP A N 1
ATOM 712 C CA . TRP A 1 93 ? 6.278 -2.679 -20.273 1.00 94.12 93 TRP A CA 1
ATOM 713 C C . TRP A 1 93 ? 4.981 -2.735 -19.494 1.00 94.12 93 TRP A C 1
ATOM 715 O O . TRP A 1 93 ? 4.115 -1.873 -19.645 1.00 94.12 93 TRP A O 1
ATOM 725 N N . GLU A 1 94 ? 4.857 -3.749 -18.657 1.00 95.31 94 GLU A N 1
ATOM 726 C CA . GLU A 1 94 ? 3.757 -3.866 -17.722 1.00 95.31 94 GLU A CA 1
ATOM 727 C C . GLU A 1 94 ? 4.320 -3.889 -16.309 1.00 95.31 94 GLU A C 1
ATOM 729 O O . GLU A 1 94 ? 5.129 -4.747 -15.962 1.00 95.31 94 GLU A O 1
ATOM 734 N N . ILE A 1 95 ? 3.912 -2.919 -15.497 1.00 96.81 95 ILE A N 1
ATOM 735 C CA . ILE A 1 95 ? 4.165 -2.950 -14.061 1.00 96.81 95 ILE A CA 1
ATOM 736 C C . ILE A 1 95 ? 2.981 -3.648 -13.423 1.00 96.81 95 ILE A C 1
ATOM 738 O O . ILE A 1 95 ? 1.840 -3.228 -13.616 1.00 96.81 95 ILE A O 1
ATOM 742 N N . VAL A 1 96 ? 3.256 -4.700 -12.665 1.00 96.94 96 VAL A N 1
ATOM 743 C CA . VAL A 1 96 ? 2.256 -5.511 -11.980 1.00 96.94 96 VAL A CA 1
ATOM 744 C C . VAL A 1 96 ? 2.423 -5.411 -10.473 1.00 96.94 96 VAL A C 1
ATOM 746 O O . VAL A 1 96 ? 3.537 -5.287 -9.965 1.00 96.94 96 VAL A O 1
ATOM 749 N N . ALA A 1 97 ? 1.303 -5.476 -9.761 1.00 96.75 97 ALA A N 1
ATOM 750 C CA . ALA A 1 97 ? 1.258 -5.544 -8.310 1.00 96.75 97 ALA A CA 1
ATOM 751 C C . ALA A 1 97 ? 0.203 -6.571 -7.878 1.00 96.75 97 ALA A C 1
ATOM 753 O O . ALA A 1 97 ? -0.979 -6.454 -8.221 1.00 96.75 97 ALA A O 1
ATOM 754 N N . VAL A 1 98 ? 0.634 -7.592 -7.141 1.00 96.12 98 VAL A N 1
ATOM 755 C CA . VAL A 1 98 ? -0.204 -8.672 -6.616 1.00 96.12 98 VAL A CA 1
ATOM 756 C C . VAL A 1 98 ? -0.288 -8.509 -5.101 1.00 96.12 98 VAL A C 1
ATOM 758 O O . VAL A 1 98 ? 0.726 -8.669 -4.422 1.00 96.12 98 VAL A O 1
ATOM 761 N N . PRO A 1 99 ? -1.457 -8.158 -4.548 1.00 92.50 99 PRO A N 1
ATOM 762 C CA . PRO A 1 99 ? -1.594 -7.979 -3.114 1.00 92.50 99 PRO A CA 1
ATOM 763 C C . PRO A 1 99 ? -1.738 -9.327 -2.395 1.00 92.50 99 PRO A C 1
ATOM 765 O O . PRO A 1 99 ? -2.363 -10.256 -2.910 1.00 92.50 99 PRO A O 1
ATOM 768 N N . SER A 1 100 ? -1.244 -9.418 -1.160 1.00 86.62 100 SER A N 1
ATOM 769 C CA . SER A 1 100 ? -1.422 -10.602 -0.303 1.00 86.62 100 SER A CA 1
ATOM 770 C C . SER A 1 100 ? -2.868 -10.820 0.167 1.00 86.62 100 SER A C 1
ATOM 772 O O . SER A 1 100 ? -3.241 -11.930 0.546 1.00 86.62 100 SER A O 1
ATOM 774 N N . ALA A 1 101 ? -3.707 -9.783 0.103 1.00 82.06 101 ALA A N 1
ATOM 775 C CA . ALA A 1 101 ? -5.145 -9.830 0.364 1.00 82.06 101 ALA A CA 1
ATOM 776 C C . ALA A 1 101 ? -5.886 -8.807 -0.511 1.00 82.06 101 ALA A C 1
ATOM 778 O O . ALA A 1 101 ? -5.289 -7.846 -0.978 1.00 82.06 101 ALA A O 1
ATOM 779 N N . ASN A 1 102 ? -7.192 -8.982 -0.735 1.00 79.62 102 ASN A N 1
ATOM 780 C CA . ASN A 1 102 ? -7.959 -8.057 -1.578 1.00 79.62 102 ASN A CA 1
ATOM 781 C C . ASN A 1 102 ? -8.011 -6.643 -0.946 1.00 79.62 102 ASN A C 1
ATOM 783 O O . ASN A 1 102 ? -8.570 -6.514 0.145 1.00 79.62 102 ASN A O 1
ATOM 787 N N . PRO A 1 103 ? -7.484 -5.593 -1.610 1.00 72.25 103 PRO A N 1
ATOM 788 C CA . PRO A 1 103 ? -7.491 -4.224 -1.090 1.00 72.25 103 PRO A CA 1
ATOM 789 C C . PRO A 1 103 ? -8.837 -3.501 -1.284 1.00 72.25 103 PRO A C 1
ATOM 791 O O . PRO A 1 103 ? -8.952 -2.319 -0.970 1.00 72.25 103 PRO A O 1
ATOM 794 N N . GLY A 1 104 ? -9.866 -4.179 -1.801 1.00 74.62 104 GLY A N 1
ATOM 795 C CA . GLY A 1 104 ? -11.189 -3.598 -2.007 1.00 74.62 104 GLY A CA 1
ATOM 796 C C . GLY A 1 104 ? -11.195 -2.583 -3.149 1.00 74.62 104 GLY A C 1
ATOM 797 O O . GLY A 1 104 ? -10.809 -2.903 -4.273 1.00 74.62 104 GLY A O 1
ATOM 798 N N . SER A 1 105 ? -11.677 -1.369 -2.873 1.00 71.81 105 SER A N 1
ATOM 799 C CA . SER A 1 105 ? -11.800 -0.287 -3.859 1.00 71.81 105 SER A CA 1
ATOM 800 C C . SER A 1 105 ? -10.550 0.583 -4.003 1.00 71.81 105 SER A C 1
ATOM 802 O O . SER A 1 105 ? -10.541 1.478 -4.850 1.00 71.81 105 SER A O 1
ATOM 804 N N . ASP A 1 106 ? -9.522 0.364 -3.184 1.00 79.19 106 ASP A N 1
ATOM 805 C CA . ASP A 1 106 ? -8.284 1.136 -3.232 1.00 79.19 106 ASP A CA 1
ATOM 806 C C . ASP A 1 106 ? -7.338 0.578 -4.298 1.00 79.19 106 ASP A C 1
ATOM 808 O O . ASP A 1 106 ? -7.145 -0.631 -4.429 1.00 79.19 106 ASP A O 1
ATOM 812 N N . HIS A 1 107 ? -6.740 1.472 -5.084 1.00 87.06 107 HIS A N 1
ATOM 813 C CA . HIS A 1 107 ? -5.839 1.108 -6.175 1.00 87.06 107 HIS A CA 1
ATOM 814 C C . HIS A 1 107 ? -4.430 1.603 -5.874 1.00 87.06 107 HIS A C 1
ATOM 816 O O . HIS A 1 107 ? -4.27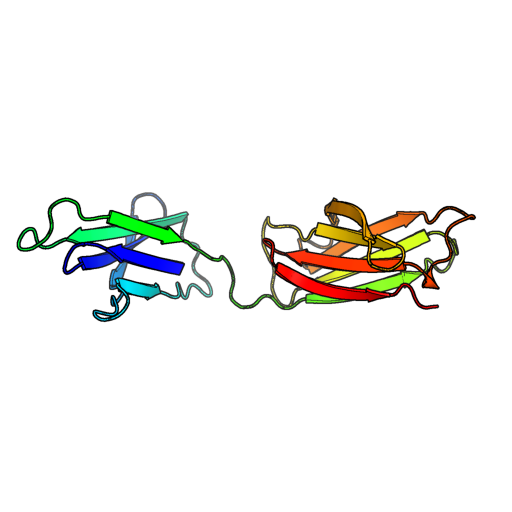6 2.772 -5.506 1.00 87.06 107 HIS A O 1
ATOM 822 N N . PRO A 1 108 ? -3.400 0.778 -6.109 1.00 90.50 108 PRO A N 1
ATOM 823 C CA . PRO A 1 108 ? -2.040 1.271 -6.131 1.00 90.50 108 PRO A CA 1
ATOM 824 C C . PRO A 1 108 ? -1.829 2.289 -7.261 1.00 90.50 108 PRO A C 1
ATOM 826 O O . PRO A 1 108 ? -2.513 2.273 -8.296 1.00 90.50 108 PRO A O 1
ATOM 829 N N . SER A 1 109 ? -0.849 3.160 -7.067 1.00 95.06 109 SER A N 1
ATOM 830 C CA . SER A 1 109 ? -0.343 4.082 -8.079 1.00 95.06 109 SER A CA 1
ATOM 831 C C . SER A 1 109 ? 1.141 3.842 -8.324 1.00 95.06 109 SER A C 1
ATOM 833 O O . SER A 1 109 ? 1.819 3.197 -7.528 1.00 95.06 109 SER A O 1
ATOM 835 N N . VAL A 1 110 ? 1.649 4.337 -9.446 1.00 97.50 110 VAL A N 1
ATOM 836 C CA . VAL A 1 110 ? 3.044 4.170 -9.843 1.00 97.50 110 VAL A CA 1
ATOM 837 C C . VAL A 1 110 ? 3.670 5.522 -10.137 1.00 97.50 110 VAL A C 1
ATOM 839 O O . VAL A 1 110 ? 3.052 6.366 -10.787 1.00 97.50 110 VAL A O 1
ATOM 842 N N . SER A 1 111 ? 4.918 5.690 -9.714 1.00 97.50 111 SER A N 1
ATOM 843 C CA . SER A 1 111 ? 5.793 6.755 -10.200 1.00 97.50 111 SER A CA 1
ATOM 844 C C . SER A 1 111 ? 6.940 6.162 -11.004 1.00 97.50 111 SER A C 1
ATOM 846 O O . SER A 1 111 ? 7.505 5.131 -10.630 1.00 97.50 111 SER A O 1
ATOM 848 N N . ILE A 1 112 ? 7.292 6.831 -12.098 1.00 96.56 112 ILE A N 1
ATOM 849 C CA . ILE A 1 112 ? 8.423 6.495 -12.960 1.00 96.56 112 ILE A CA 1
ATOM 850 C C . ILE A 1 112 ? 9.506 7.532 -12.734 1.00 96.56 112 ILE A C 1
ATOM 852 O O . ILE A 1 112 ? 9.236 8.732 -12.727 1.00 96.56 112 ILE A O 1
ATOM 856 N N . LEU A 1 113 ? 10.734 7.071 -12.536 1.00 96.19 113 LEU A N 1
ATOM 857 C CA . LEU A 1 113 ? 11.875 7.921 -12.258 1.00 96.19 113 LEU A CA 1
ATOM 858 C C . LEU A 1 113 ? 12.936 7.730 -13.336 1.00 96.19 113 LEU A C 1
ATOM 860 O O . LEU A 1 113 ? 13.264 6.602 -13.684 1.00 96.19 113 LEU A O 1
ATOM 864 N N . LEU A 1 114 ? 13.512 8.828 -13.813 1.00 94.50 114 LEU A N 1
ATOM 865 C CA . LEU A 1 114 ? 14.671 8.860 -14.696 1.00 94.50 114 LEU A CA 1
ATOM 866 C C . LEU A 1 114 ? 15.891 9.298 -13.888 1.00 94.50 114 LEU A C 1
ATOM 868 O O . LEU A 1 114 ? 15.935 10.423 -13.385 1.00 94.50 114 LEU A O 1
ATOM 872 N N . ASN A 1 115 ? 16.880 8.414 -13.735 1.00 91.56 115 ASN A N 1
ATOM 873 C CA . ASN A 1 115 ? 18.074 8.669 -12.919 1.00 91.56 115 ASN A CA 1
ATOM 874 C C . ASN A 1 115 ? 17.732 9.192 -11.504 1.00 91.56 115 ASN A C 1
ATOM 876 O O . ASN A 1 115 ? 18.366 10.112 -10.987 1.00 91.56 115 ASN A O 1
ATOM 880 N N . GLY A 1 116 ? 16.676 8.634 -10.898 1.00 89.00 116 GLY A N 1
ATOM 881 C CA . GLY A 1 116 ? 16.194 9.001 -9.561 1.00 89.00 116 GLY A CA 1
ATOM 882 C C . GLY A 1 116 ? 15.345 10.277 -9.485 1.00 89.00 116 GLY A C 1
ATOM 883 O O . GLY A 1 116 ? 14.865 10.607 -8.403 1.00 89.00 116 GLY A O 1
ATOM 884 N N . ARG A 1 117 ? 15.118 10.985 -10.598 1.00 93.12 117 ARG A N 1
ATOM 885 C CA . ARG A 1 117 ? 14.188 12.124 -10.666 1.00 93.12 117 ARG A CA 1
ATOM 886 C C . ARG A 1 117 ? 12.833 11.663 -11.168 1.00 93.12 117 ARG A C 1
ATOM 888 O O . ARG A 1 117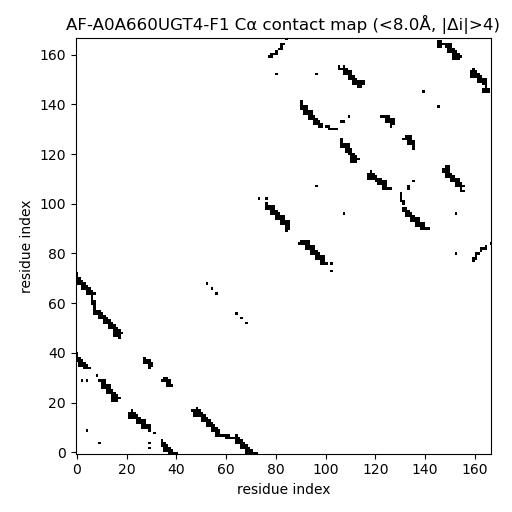 ? 12.776 10.901 -12.122 1.00 93.12 117 ARG A O 1
ATOM 895 N N . VAL A 1 118 ? 11.761 12.141 -10.550 1.00 91.94 118 VAL A N 1
ATOM 896 C CA . VAL A 1 118 ? 10.392 11.830 -10.977 1.00 91.94 118 VAL A CA 1
ATOM 897 C C . VAL A 1 118 ? 10.181 12.331 -12.407 1.00 91.94 118 VAL A C 1
ATOM 899 O O . VAL A 1 118 ? 10.360 13.516 -12.681 1.00 91.94 118 VAL A O 1
ATOM 902 N N . LEU A 1 119 ? 9.848 11.406 -13.303 1.00 92.88 119 LEU A N 1
ATOM 903 C CA . LEU A 1 119 ? 9.424 11.676 -14.674 1.00 92.88 119 LEU A CA 1
ATOM 904 C C . LEU A 1 119 ? 7.894 11.731 -14.743 1.00 92.88 119 LEU A C 1
ATOM 906 O O . LEU A 1 119 ? 7.343 12.649 -15.331 1.00 92.88 119 LEU A O 1
ATOM 910 N N . GLU A 1 120 ? 7.234 10.769 -14.097 1.00 92.19 120 GLU A N 1
ATOM 911 C CA . GLU A 1 120 ? 5.778 10.664 -13.980 1.00 92.19 120 GLU A CA 1
ATOM 912 C C . GLU A 1 120 ? 5.420 10.235 -12.555 1.00 92.19 120 GLU A C 1
ATOM 914 O O . GLU A 1 120 ? 6.135 9.430 -11.950 1.00 92.19 120 GLU A O 1
ATOM 919 N N . GLU A 1 121 ? 4.310 10.734 -12.019 1.00 93.12 121 GLU A N 1
ATOM 920 C CA . GLU A 1 121 ? 3.864 10.444 -10.654 1.00 93.12 121 GLU A CA 1
ATOM 921 C C . GLU A 1 121 ? 2.372 10.128 -10.604 1.00 93.12 121 GLU A C 1
ATOM 923 O O . GLU A 1 121 ? 1.561 10.718 -11.315 1.00 93.12 121 GLU A O 1
ATOM 928 N N . GLY A 1 122 ? 1.998 9.196 -9.725 1.00 89.19 122 GLY A N 1
ATOM 929 C CA . GLY A 1 122 ? 0.595 8.934 -9.417 1.00 89.19 122 GLY A CA 1
ATOM 930 C C . GLY A 1 122 ? -0.181 8.219 -10.527 1.00 89.19 122 GLY A C 1
ATOM 931 O O . GLY A 1 122 ? -1.413 8.251 -10.521 1.00 89.19 122 GLY A O 1
ATOM 932 N N . LEU A 1 123 ? 0.500 7.540 -11.455 1.00 94.69 123 LEU A N 1
ATOM 933 C CA . LEU A 1 123 ? -0.144 6.777 -12.523 1.00 94.69 123 LEU A CA 1
ATOM 934 C C . LEU A 1 123 ? -0.965 5.635 -11.919 1.00 94.69 123 LEU A C 1
ATOM 936 O O . LEU A 1 123 ? -0.429 4.719 -11.295 1.00 94.69 123 LEU A O 1
ATOM 940 N N . ARG A 1 124 ? -2.288 5.693 -12.079 1.00 93.06 124 ARG A N 1
ATOM 941 C CA . ARG A 1 124 ? -3.200 4.741 -11.439 1.00 93.06 124 ARG A CA 1
ATOM 942 C C . ARG A 1 124 ? -3.138 3.375 -12.117 1.00 93.06 124 ARG A C 1
ATOM 944 O O . ARG A 1 124 ? -3.334 3.269 -13.326 1.00 93.06 124 ARG A O 1
ATOM 951 N N . MET A 1 125 ? -2.960 2.318 -11.326 1.00 95.44 125 MET A N 1
ATOM 952 C CA . MET A 1 125 ? -3.014 0.951 -11.842 1.00 95.44 125 MET A CA 1
ATOM 953 C C . MET A 1 125 ? -4.464 0.496 -12.052 1.00 95.44 125 MET A C 1
ATOM 955 O O . MET A 1 125 ? -5.371 0.793 -11.261 1.00 95.44 125 MET A O 1
ATOM 959 N N . ARG A 1 126 ? -4.694 -0.279 -13.113 1.00 94.38 126 ARG A N 1
ATOM 960 C CA . ARG A 1 126 ? -5.991 -0.901 -13.392 1.00 94.38 126 ARG A CA 1
ATOM 961 C C . ARG A 1 126 ? -6.118 -2.207 -12.614 1.00 94.38 126 ARG A C 1
ATOM 963 O O . ARG A 1 126 ? -5.193 -3.012 -12.606 1.00 94.38 126 ARG A O 1
ATOM 970 N N . ALA A 1 127 ? -7.277 -2.429 -11.998 1.00 91.31 127 ALA A N 1
ATOM 971 C CA . ALA A 1 127 ? -7.588 -3.682 -11.321 1.00 91.31 127 ALA A CA 1
ATOM 972 C C . ALA A 1 127 ? -8.016 -4.763 -12.323 1.00 91.31 127 ALA A C 1
ATOM 974 O O . ALA A 1 127 ? -8.815 -4.520 -13.231 1.00 91.31 127 ALA A O 1
ATOM 975 N N . PHE A 1 128 ? -7.533 -5.977 -12.099 1.00 88.62 128 PHE A N 1
ATOM 976 C CA . PHE A 1 128 ? -7.891 -7.186 -12.825 1.00 88.62 128 PHE A CA 1
ATOM 977 C C . PHE A 1 128 ? -8.355 -8.259 -11.842 1.00 88.62 128 PHE A C 1
ATOM 979 O O . PHE A 1 128 ? -7.987 -8.263 -10.665 1.00 88.62 128 PHE A O 1
ATOM 986 N N . ARG A 1 129 ? -9.189 -9.187 -12.333 1.00 84.31 129 ARG A N 1
ATOM 987 C CA . ARG A 1 129 ? -9.666 -10.357 -11.569 1.00 84.31 129 ARG A CA 1
ATOM 988 C C . ARG A 1 129 ? -10.247 -9.988 -10.189 1.00 84.31 129 ARG A C 1
ATOM 990 O O . ARG A 1 129 ? -9.987 -10.675 -9.205 1.00 84.31 129 ARG A O 1
ATOM 997 N N . GLY A 1 130 ? -10.998 -8.885 -10.122 1.00 76.56 130 GLY A N 1
ATOM 998 C CA . GLY A 1 130 ? -11.632 -8.412 -8.885 1.00 76.56 130 GLY A CA 1
ATOM 999 C C . GLY A 1 130 ? -10.653 -7.914 -7.814 1.00 76.56 130 GLY A C 1
ATOM 1000 O O . GLY A 1 130 ? -10.908 -8.132 -6.636 1.00 76.56 130 GLY A O 1
ATOM 1001 N N . GLY A 1 131 ? -9.527 -7.306 -8.211 1.00 82.06 131 GLY A N 1
ATOM 1002 C CA . GLY A 1 131 ? -8.545 -6.727 -7.279 1.00 82.06 131 GLY A CA 1
ATOM 1003 C C . GLY A 1 131 ? -7.446 -7.693 -6.828 1.00 82.06 131 GLY A C 1
ATOM 1004 O O . GLY A 1 131 ? -6.657 -7.363 -5.952 1.00 82.06 131 GLY A O 1
ATOM 1005 N N . LYS A 1 132 ? -7.361 -8.885 -7.434 1.00 86.44 132 LYS A N 1
ATOM 1006 C CA . LYS A 1 132 ? -6.280 -9.857 -7.175 1.00 86.44 132 LYS A CA 1
ATOM 1007 C C . LYS A 1 132 ? -4.984 -9.548 -7.929 1.00 86.44 132 LYS A C 1
ATOM 1009 O O . LYS A 1 132 ? -3.966 -10.177 -7.677 1.00 86.44 132 LYS A O 1
ATOM 1014 N N . LEU A 1 133 ? -5.041 -8.638 -8.895 1.00 93.50 133 LEU A N 1
ATOM 1015 C CA . LEU A 1 133 ? -3.909 -8.184 -9.690 1.00 93.50 133 LEU A CA 1
ATOM 1016 C C . LEU A 1 133 ? -4.173 -6.741 -10.099 1.00 93.50 133 LEU A C 1
ATOM 1018 O O . LEU A 1 133 ? -5.277 -6.414 -10.538 1.00 93.50 133 LEU A O 1
ATOM 1022 N N . PHE A 1 134 ? -3.149 -5.909 -10.018 1.00 96.44 134 PHE A N 1
ATOM 1023 C CA . PHE A 1 134 ? -3.146 -4.568 -10.575 1.00 96.44 134 PHE A CA 1
ATOM 1024 C C . PHE A 1 134 ? -2.068 -4.483 -11.643 1.00 96.44 134 PHE A C 1
ATOM 1026 O O . PHE A 1 134 ? -0.980 -5.021 -11.446 1.00 96.44 134 PHE A O 1
ATOM 1033 N N . ALA A 1 135 ? -2.363 -3.819 -12.761 1.00 96.38 135 ALA A N 1
ATOM 1034 C CA . ALA A 1 135 ? -1.384 -3.619 -13.823 1.00 96.38 135 ALA A CA 1
ATOM 1035 C C . ALA A 1 135 ? -1.427 -2.196 -14.392 1.00 96.38 135 ALA A C 1
ATOM 1037 O O . ALA A 1 135 ? -2.489 -1.565 -14.460 1.00 96.38 135 ALA A O 1
ATOM 1038 N N . LEU A 1 136 ? -0.264 -1.710 -14.814 1.00 96.69 136 LEU A N 1
ATOM 1039 C CA . LEU A 1 136 ? -0.080 -0.472 -15.560 1.00 96.69 136 LEU A CA 1
ATOM 1040 C C . LEU A 1 136 ? 0.771 -0.766 -16.797 1.00 96.69 136 LEU A C 1
ATOM 1042 O O . LEU A 1 136 ? 1.934 -1.145 -16.678 1.00 96.69 136 LEU A O 1
ATOM 1046 N N . GLY A 1 137 ? 0.183 -0.567 -17.975 1.00 94.62 137 GLY A N 1
ATOM 1047 C CA . GLY A 1 137 ? 0.899 -0.629 -19.244 1.00 94.62 137 GLY A CA 1
ATOM 1048 C C . GLY A 1 137 ? 1.590 0.698 -19.543 1.00 94.62 137 GLY A C 1
ATOM 1049 O O . GLY A 1 137 ? 0.970 1.756 -19.448 1.00 94.62 137 GLY A O 1
ATOM 1050 N N . LEU A 1 138 ? 2.859 0.636 -19.930 1.00 93.31 138 LEU A N 1
ATOM 1051 C CA . LEU A 1 138 ? 3.694 1.789 -20.247 1.00 93.31 138 LEU A CA 1
ATOM 1052 C C . LEU A 1 138 ? 4.351 1.594 -21.606 1.00 93.31 138 LEU A C 1
ATOM 1054 O O . LEU A 1 138 ? 4.907 0.535 -21.888 1.00 93.31 138 LEU A O 1
ATOM 1058 N N . PHE A 1 139 ? 4.322 2.636 -22.429 1.00 92.56 139 PHE A N 1
ATOM 1059 C CA . PHE A 1 139 ? 5.148 2.722 -23.624 1.00 92.56 139 PHE A CA 1
ATOM 1060 C C . PHE A 1 139 ? 6.396 3.539 -23.297 1.00 92.56 139 PHE A C 1
ATOM 1062 O O . PHE A 1 139 ? 6.279 4.667 -22.827 1.00 92.56 139 PHE A O 1
ATOM 1069 N N . LEU A 1 140 ? 7.576 2.975 -23.551 1.00 89.69 140 LEU A N 1
ATOM 1070 C CA . LEU A 1 140 ? 8.850 3.673 -23.424 1.00 89.69 140 LEU A CA 1
ATOM 1071 C C . LEU A 1 140 ? 9.289 4.213 -24.796 1.00 89.69 140 LEU A C 1
ATOM 1073 O O . LEU A 1 140 ? 9.587 3.410 -25.690 1.00 89.69 140 LEU A O 1
ATOM 1077 N N . PRO A 1 141 ? 9.355 5.546 -24.967 1.00 89.31 141 PRO A N 1
ATOM 1078 C CA . PRO A 1 141 ? 9.898 6.186 -26.158 1.00 89.31 141 PRO A CA 1
ATOM 1079 C C . PRO A 1 141 ? 11.285 5.655 -26.577 1.00 89.31 141 PRO A C 1
ATOM 1081 O O . PRO A 1 141 ? 12.063 5.211 -25.727 1.00 89.31 141 PRO A O 1
ATOM 1084 N N . PRO A 1 142 ? 11.626 5.670 -27.882 1.00 85.81 142 PRO A N 1
ATOM 1085 C CA . PRO A 1 142 ? 12.881 5.103 -28.385 1.00 85.81 142 PRO A CA 1
ATOM 1086 C C . P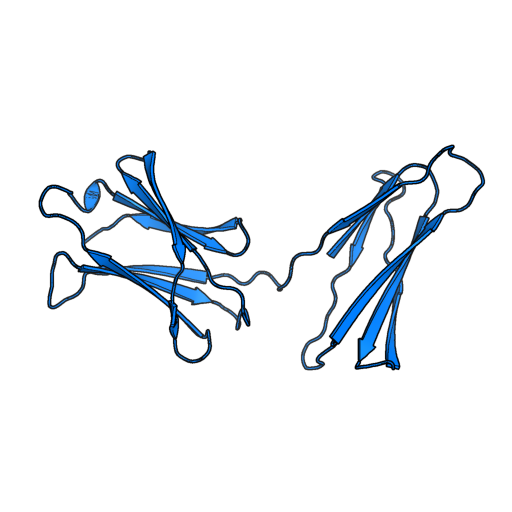RO A 1 142 ? 14.155 5.723 -27.797 1.00 85.81 142 PRO A C 1
ATOM 1088 O O . PRO A 1 142 ? 15.165 5.026 -27.688 1.00 85.81 142 PRO A O 1
ATOM 1091 N N . ASP A 1 143 ? 14.084 7.004 -27.444 1.00 89.06 143 ASP A N 1
ATOM 1092 C CA . ASP A 1 143 ? 15.127 7.848 -26.858 1.00 89.06 143 ASP A CA 1
ATOM 1093 C C . ASP A 1 143 ? 15.351 7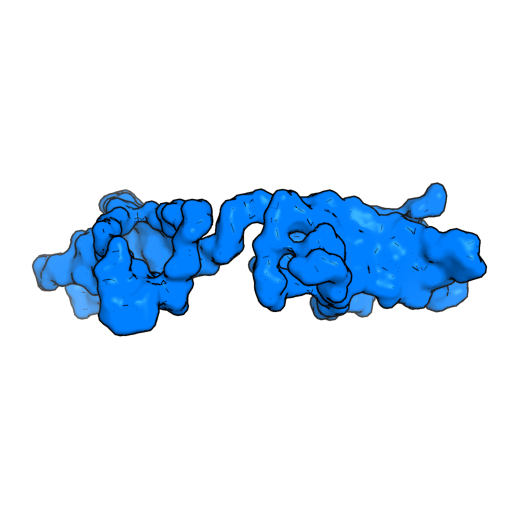.599 -25.359 1.00 89.06 143 ASP A C 1
ATOM 1095 O O . ASP A 1 143 ? 16.372 8.020 -24.815 1.00 89.06 143 ASP A O 1
ATOM 1099 N N . LEU A 1 144 ? 14.452 6.862 -24.701 1.00 88.81 144 LEU A N 1
ATOM 1100 C CA . LEU A 1 144 ? 14.618 6.436 -23.316 1.00 88.81 144 LEU A CA 1
ATOM 1101 C C . LEU A 1 144 ? 15.242 5.036 -23.247 1.00 88.81 144 LEU A C 1
ATOM 1103 O O . LEU A 1 144 ? 14.708 4.055 -23.777 1.00 88.81 144 LEU A O 1
ATOM 1107 N N . ASP A 1 145 ? 16.380 4.944 -22.554 1.00 88.62 145 ASP A N 1
ATOM 1108 C CA . ASP A 1 145 ? 16.982 3.672 -22.155 1.00 88.62 145 ASP A CA 1
ATOM 1109 C C . ASP A 1 145 ? 16.242 3.130 -20.919 1.00 88.62 145 ASP A C 1
ATOM 1111 O O . ASP A 1 145 ? 16.292 3.775 -19.865 1.00 88.62 145 ASP A O 1
ATOM 1115 N N . PRO A 1 146 ? 15.597 1.949 -20.987 1.00 88.25 146 PRO A N 1
ATOM 1116 C CA . PRO A 1 146 ? 14.941 1.342 -19.831 1.00 88.25 146 PRO A CA 1
ATOM 1117 C C . PRO A 1 146 ? 15.853 1.235 -18.602 1.00 88.25 146 PRO A C 1
ATOM 1119 O O . PRO A 1 146 ? 15.402 1.467 -17.487 1.00 88.25 146 PRO A O 1
ATOM 1122 N N . ARG A 1 147 ? 17.157 0.986 -18.781 1.00 88.69 147 ARG A N 1
ATOM 1123 C CA . ARG A 1 147 ? 18.098 0.832 -17.655 1.00 88.69 147 ARG A CA 1
ATOM 1124 C C . ARG A 1 147 ? 18.320 2.118 -16.858 1.00 88.69 147 ARG A C 1
ATOM 1126 O O . ARG A 1 147 ? 18.778 2.059 -15.719 1.00 88.69 147 ARG A O 1
ATOM 1133 N N . SER A 1 148 ? 18.001 3.269 -17.448 1.00 91.75 148 SER A N 1
ATOM 1134 C CA . SER A 1 148 ? 18.036 4.573 -16.775 1.00 91.75 148 SER A CA 1
ATOM 1135 C C . SER A 1 148 ? 16.768 4.868 -15.963 1.00 91.75 148 SER A C 1
ATOM 1137 O O . SER A 1 148 ? 16.724 5.851 -15.216 1.00 91.75 148 SER A O 1
ATOM 1139 N N . LEU A 1 149 ? 15.745 4.019 -16.100 1.00 94.44 149 LEU A N 1
ATOM 1140 C CA . LEU A 1 149 ? 14.457 4.171 -15.449 1.00 94.44 149 LEU A CA 1
ATOM 1141 C C . LEU A 1 149 ? 14.339 3.264 -14.219 1.00 94.44 149 LEU A C 1
ATOM 1143 O O . LEU A 1 149 ? 14.743 2.098 -14.212 1.00 94.44 149 LEU A O 1
ATOM 1147 N N . SER A 1 150 ? 13.702 3.794 -13.185 1.00 96.56 150 SER A N 1
ATOM 1148 C CA . SER A 1 150 ? 13.192 3.024 -12.057 1.00 96.56 150 SER A CA 1
ATOM 1149 C C . SER A 1 150 ? 11.714 3.312 -11.840 1.00 96.56 150 SER A C 1
ATOM 1151 O O . SER A 1 150 ? 11.162 4.286 -12.352 1.00 96.56 150 SER A O 1
ATOM 1153 N N . TRP A 1 151 ? 11.051 2.431 -11.107 1.00 96.88 151 TRP A N 1
ATOM 1154 C CA . TRP A 1 151 ? 9.635 2.533 -10.798 1.00 96.88 151 TRP A CA 1
ATOM 1155 C C . TRP A 1 151 ? 9.416 2.350 -9.301 1.00 96.88 151 TRP A C 1
ATOM 1157 O O . TRP A 1 151 ? 10.174 1.651 -8.627 1.00 96.88 151 TRP A O 1
ATOM 1167 N N . ARG A 1 152 ? 8.365 2.988 -8.790 1.00 98.06 152 ARG A N 1
ATOM 1168 C CA . ARG A 1 152 ? 7.875 2.823 -7.421 1.00 98.06 152 ARG A CA 1
ATOM 1169 C C . ARG A 1 152 ? 6.372 2.642 -7.444 1.00 98.06 152 ARG A C 1
ATOM 1171 O O . ARG A 1 152 ? 5.675 3.453 -8.047 1.00 98.06 152 ARG A O 1
ATOM 1178 N N . VAL A 1 153 ? 5.889 1.597 -6.788 1.00 96.75 153 VAL A N 1
ATOM 1179 C CA . VAL A 1 153 ? 4.470 1.345 -6.552 1.00 96.75 153 VAL A CA 1
ATOM 1180 C C . VAL A 1 153 ? 4.121 1.869 -5.169 1.00 96.75 153 VAL A C 1
ATOM 1182 O O . VAL A 1 153 ? 4.786 1.548 -4.182 1.00 96.75 153 VAL A O 1
ATOM 1185 N N . TYR A 1 154 ? 3.052 2.648 -5.105 1.00 90.62 154 TYR A N 1
ATOM 1186 C CA . TYR A 1 154 ? 2.513 3.215 -3.886 1.00 90.62 154 TYR A CA 1
ATOM 1187 C C . TYR A 1 154 ? 1.136 2.639 -3.604 1.00 90.62 154 TYR A C 1
ATOM 1189 O O . TYR A 1 154 ? 0.308 2.515 -4.504 1.00 90.62 154 TYR A O 1
ATOM 1197 N N . PHE A 1 155 ? 0.857 2.355 -2.340 1.00 86.50 155 PHE A N 1
ATOM 1198 C CA . PHE A 1 155 ? -0.481 2.025 -1.873 1.00 86.50 155 PHE A CA 1
ATOM 1199 C C . PHE A 1 155 ? -0.782 2.843 -0.619 1.00 86.50 155 PHE A C 1
ATOM 1201 O O . PHE A 1 155 ? -0.026 2.809 0.349 1.00 86.50 155 PHE A O 1
ATOM 1208 N N . LEU A 1 156 ? -1.867 3.625 -0.659 1.00 80.12 156 LEU A N 1
ATOM 1209 C CA . LEU A 1 156 ? -2.257 4.550 0.416 1.00 80.12 156 LEU A CA 1
ATOM 1210 C C . LEU A 1 156 ? -1.128 5.511 0.855 1.00 80.12 156 LEU A C 1
ATOM 1212 O O . LEU A 1 156 ? -1.012 5.846 2.030 1.00 80.12 156 LEU A O 1
ATOM 1216 N N . GLY A 1 157 ? -0.303 5.957 -0.099 1.00 78.19 157 GLY A N 1
ATOM 1217 C CA . GLY A 1 157 ? 0.795 6.906 0.130 1.00 78.19 157 GLY A CA 1
ATOM 1218 C C . GLY A 1 157 ? 2.123 6.281 0.571 1.00 78.19 157 GLY A C 1
ATOM 1219 O O . GLY A 1 157 ? 3.124 6.987 0.634 1.00 78.19 157 GLY A O 1
ATOM 1220 N N . GLU A 1 158 ? 2.163 4.972 0.817 1.00 82.62 158 GLU A N 1
ATOM 1221 C CA . GLU A 1 158 ? 3.374 4.245 1.213 1.00 82.62 158 GLU A CA 1
ATOM 1222 C C . GLU A 1 158 ? 3.977 3.503 0.019 1.00 82.62 158 GLU A C 1
ATOM 1224 O O . GLU A 1 158 ? 3.237 2.965 -0.806 1.00 82.62 158 GLU A O 1
ATOM 1229 N N . VAL A 1 159 ? 5.309 3.433 -0.062 1.00 89.75 159 VAL A N 1
ATOM 1230 C CA . VAL A 1 159 ? 5.996 2.612 -1.073 1.00 89.75 159 VAL A CA 1
ATOM 1231 C C . VAL A 1 159 ? 5.827 1.140 -0.704 1.00 89.75 159 VAL A C 1
ATOM 1233 O O . VAL A 1 159 ? 6.256 0.714 0.365 1.00 89.75 159 VAL A O 1
ATOM 1236 N N . VAL A 1 160 ? 5.219 0.362 -1.598 1.00 90.25 160 VAL A N 1
ATOM 1237 C CA . VAL A 1 160 ? 4.995 -1.086 -1.420 1.00 90.25 160 VAL A CA 1
ATOM 1238 C C . VAL A 1 160 ? 5.810 -1.945 -2.382 1.00 90.25 160 VAL A C 1
ATOM 1240 O O . VAL A 1 160 ? 5.825 -3.165 -2.262 1.00 90.25 160 VAL A O 1
ATOM 1243 N N . GLY A 1 161 ? 6.496 -1.316 -3.332 1.00 94.12 161 GLY A N 1
ATOM 1244 C CA . GLY A 1 161 ? 7.391 -1.987 -4.259 1.00 94.12 161 GLY A CA 1
ATOM 1245 C C . GLY A 1 161 ? 8.219 -0.981 -5.034 1.00 94.12 161 GLY A C 1
ATOM 1246 O O . GLY A 1 161 ? 7.739 0.102 -5.363 1.00 94.12 161 GLY A O 1
ATOM 1247 N N . GLU A 1 162 ? 9.462 -1.328 -5.333 1.00 96.75 162 GLU A N 1
ATOM 1248 C CA . GLU A 1 162 ? 10.312 -0.533 -6.205 1.00 96.75 162 GLU A CA 1
ATOM 1249 C C . GLU A 1 162 ? 11.282 -1.422 -6.971 1.00 96.75 162 GLU A C 1
ATOM 1251 O O . GLU A 1 162 ? 11.621 -2.524 -6.540 1.00 96.75 162 GLU A O 1
ATOM 1256 N N . GLY A 1 163 ? 11.732 -0.935 -8.119 1.00 96.00 163 GLY A N 1
ATOM 1257 C CA . GLY A 1 163 ? 12.659 -1.675 -8.953 1.00 96.00 163 GLY A CA 1
ATOM 1258 C C . GLY A 1 163 ? 13.160 -0.859 -10.128 1.00 96.00 163 GLY A C 1
ATOM 1259 O O . GLY A 1 163 ? 12.861 0.328 -10.281 1.00 96.00 163 GLY A O 1
ATOM 1260 N N . ARG A 1 164 ? 13.952 -1.512 -10.969 1.00 94.12 164 ARG A N 1
ATOM 1261 C CA . ARG A 1 164 ? 14.444 -0.965 -12.234 1.00 94.12 164 ARG A CA 1
ATOM 1262 C C . ARG A 1 164 ? 13.804 -1.708 -13.392 1.00 94.12 164 ARG A C 1
ATOM 1264 O O . ARG A 1 164 ? 13.290 -2.813 -13.220 1.00 94.12 164 ARG A O 1
ATOM 1271 N N . PHE A 1 165 ? 13.816 -1.093 -14.566 1.00 90.25 165 PHE A N 1
ATOM 1272 C CA . PHE A 1 165 ? 13.459 -1.799 -15.789 1.00 90.25 165 PHE A CA 1
ATOM 1273 C C . PHE A 1 165 ? 14.696 -2.564 -16.268 1.00 90.25 165 PHE A C 1
ATOM 1275 O O . PHE A 1 165 ? 15.588 -2.008 -16.911 1.00 90.25 165 PHE A O 1
ATOM 1282 N N . GLU A 1 166 ? 14.771 -3.839 -15.899 1.00 78.50 166 GLU A N 1
ATOM 1283 C CA . GLU A 1 166 ? 15.860 -4.738 -16.274 1.00 78.50 166 GLU A CA 1
ATOM 1284 C C . GLU A 1 166 ? 15.336 -5.796 -17.246 1.00 78.50 166 GLU A C 1
ATOM 1286 O O . GLU A 1 166 ? 14.187 -6.228 -17.160 1.00 78.50 166 GLU A O 1
ATOM 1291 N N . ARG A 1 167 ? 16.162 -6.129 -18.235 1.00 59.16 167 ARG A N 1
ATOM 1292 C CA . ARG A 1 167 ? 15.838 -7.063 -19.313 1.00 59.16 167 ARG A CA 1
ATOM 1293 C C . ARG A 1 167 ? 16.447 -8.421 -19.026 1.00 59.16 167 ARG A C 1
ATOM 1295 O O . ARG A 1 167 ? 17.619 -8.414 -18.589 1.00 59.16 167 ARG A O 1
#

Sequence (167 aa):
MWVECRGGEADVRIALFRGEEVVSVGSIPISPETGVGRAVLRGFGSEVDRAVVMPSFSSKRSPRPSYRVSYRFGGEISFETAAIPNPLHPRYWEIVAVPSANPGSDHPSVSILLNGRVLEEGLRMRAFRGGKLFALGLFLPPDLDPRSLSWRVYFLGEVVGEGRFER

pLDDT: mean 84.41, std 11.66, range [40.47, 98.06]

Solvent-accessible surface area (backbone atoms only — not comparable to full-atom values): 9770 Å² total; per-residue (Å²): 61,40,38,40,45,43,51,52,63,60,56,32,35,37,39,35,20,49,86,89,45,78,77,44,76,49,76,36,66,54,38,88,89,75,25,43,20,62,47,82,86,84,61,86,93,54,91,64,79,44,76,48,79,48,79,40,66,57,89,85,74,46,100,66,62,47,74,48,79,51,73,62,87,74,72,91,69,49,43,55,60,50,59,43,72,35,93,88,42,87,46,33,34,36,40,39,39,34,48,79,50,74,62,69,92,65,63,44,26,33,30,37,21,51,80,84,40,80,74,44,73,68,48,68,36,45,71,37,87,89,36,57,31,31,42,37,81,42,78,55,59,92,90,57,60,53,78,50,28,32,42,37,34,27,47,96,88,38,81,53,34,71,51,57,47,70,134

Mean predicted aligned error: 13.16 Å